Protein AF-A0A0D6E0B3-F1 (afdb_monomer_lite)

Foldseek 3Di:
DLCPQWDAQDKDALDDCSCVVLVDGIDTAGTARPVVLETEHEDDPPCPDPVSVVVVVSVQVSCCVRPVHHYDYDYPVNVVVVVVVVCVVPPPVPDPPPD

pLDDT: mean 88.19, std 12.54, range [39.28, 98.19]

InterPro domains:
  IPR007569 Domain of unknown function DUF559 [PF04480] (22-81)

Organism: NCBI:txid297352

Secondary structure (DSSP, 8-state):
---TTSEEEEEEE--TTHHHHHS-SEEEEEEEETTTTEEEEEE-TTTTSHHHHHHHHHHHHHHHHHH-PEEEEEEHHHHHHHHHHHHHHH-GGG-----

Sequence (99 aa):
MLYPYLEKQVAFGTGKGGYKEWGVKKFTVD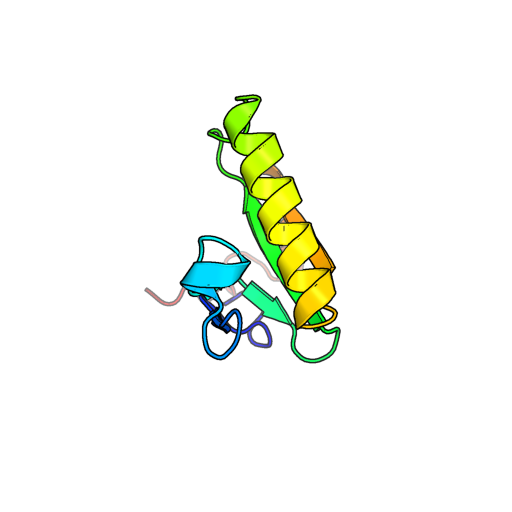FYNKKTNTIYEIDGASHFTEIGRLKDEYRDGLLHLLHGINTVRISNKEVEMMLLERIRKVGVENFEIDQ

Structure (mmCIF, N/CA/C/O backbone):
data_AF-A0A0D6E0B3-F1
#
_entry.id   AF-A0A0D6E0B3-F1
#
loop_
_atom_site.group_PDB
_atom_site.id
_atom_site.type_symbol
_atom_site.label_atom_id
_atom_site.label_alt_id
_atom_site.label_comp_id
_atom_site.label_asym_id
_atom_site.label_entity_id
_atom_site.label_seq_id
_atom_site.pdbx_PDB_ins_code
_atom_site.Cartn_x
_atom_site.Cartn_y
_atom_site.Cartn_z
_atom_site.occupancy
_atom_site.B_iso_or_equiv
_atom_site.auth_seq_id
_atom_site.auth_comp_id
_atom_site.auth_asym_id
_atom_site.auth_atom_id
_atom_site.pdbx_PDB_model_num
ATOM 1 N N . MET A 1 1 ? -4.349 -3.074 17.985 1.00 60.56 1 MET A N 1
ATOM 2 C CA . MET A 1 1 ? -4.433 -2.696 16.539 1.00 60.56 1 MET A CA 1
ATOM 3 C C . MET A 1 1 ? -5.868 -2.850 16.007 1.00 60.56 1 MET A C 1
ATOM 5 O O . MET A 1 1 ? -6.472 -3.881 16.264 1.00 60.56 1 MET A O 1
ATOM 9 N N . LEU A 1 2 ? -6.422 -1.862 15.277 1.00 70.12 2 LEU A N 1
ATOM 10 C CA . LEU A 1 2 ? -7.852 -1.818 14.878 1.00 70.12 2 LEU A CA 1
ATOM 11 C C . LEU A 1 2 ? -8.299 -2.979 13.963 1.00 70.12 2 LEU A C 1
ATOM 13 O O . LEU A 1 2 ? -9.420 -3.468 14.096 1.00 70.12 2 LEU A O 1
ATOM 17 N N . TYR A 1 3 ? -7.411 -3.440 13.078 1.00 81.75 3 TYR A N 1
ATOM 18 C CA . TYR A 1 3 ? -7.659 -4.535 12.135 1.00 81.75 3 TYR A CA 1
ATOM 19 C C . TYR A 1 3 ? -6.476 -5.517 12.137 1.00 81.75 3 TYR A C 1
ATOM 21 O O . TYR A 1 3 ? -5.579 -5.399 11.305 1.00 81.75 3 TYR A O 1
ATOM 29 N N . PRO A 1 4 ? -6.431 -6.481 13.075 1.00 83.81 4 PRO A N 1
ATOM 30 C CA . PRO A 1 4 ? -5.268 -7.356 13.261 1.00 83.81 4 PRO A CA 1
ATOM 31 C C . PRO A 1 4 ? -5.055 -8.361 12.117 1.00 83.81 4 PRO A C 1
ATOM 33 O O . PRO A 1 4 ? -3.991 -8.957 12.018 1.00 83.81 4 PRO A O 1
ATOM 36 N N . TYR A 1 5 ? -6.055 -8.555 11.252 1.00 89.19 5 TYR A N 1
ATOM 37 C CA . TYR A 1 5 ? -5.962 -9.429 10.079 1.00 89.19 5 TYR A CA 1
ATOM 38 C C . TYR A 1 5 ? -5.289 -8.763 8.870 1.00 89.19 5 TYR A C 1
ATOM 40 O O . TYR A 1 5 ? -5.070 -9.434 7.863 1.00 89.19 5 TYR A O 1
ATOM 48 N N . LEU A 1 6 ? -5.018 -7.454 8.930 1.00 94.06 6 LEU A N 1
ATOM 49 C CA . LEU A 1 6 ? -4.289 -6.751 7.881 1.00 94.06 6 LEU A CA 1
ATOM 50 C C . LEU A 1 6 ? -2.785 -6.911 8.100 1.00 94.06 6 LEU A C 1
ATOM 52 O O . LEU A 1 6 ? -2.259 -6.582 9.165 1.00 94.06 6 LEU A O 1
ATOM 56 N N . GLU A 1 7 ? -2.089 -7.373 7.068 1.00 96.00 7 GLU A N 1
ATOM 57 C CA . GLU A 1 7 ? -0.630 -7.399 7.046 1.00 96.00 7 GLU A CA 1
ATOM 58 C C . GLU A 1 7 ? -0.110 -5.975 6.815 1.00 96.00 7 GLU A C 1
ATOM 60 O O . GLU A 1 7 ? -0.627 -5.264 5.958 1.00 96.00 7 GLU A O 1
ATOM 65 N N . LYS A 1 8 ? 0.894 -5.540 7.584 1.00 95.00 8 LYS A N 1
ATOM 66 C CA . LYS A 1 8 ? 1.459 -4.182 7.511 1.00 95.00 8 LYS A CA 1
ATOM 67 C C . LYS A 1 8 ? 2.703 -4.140 6.632 1.00 95.00 8 LYS A C 1
ATOM 69 O O . LYS A 1 8 ? 3.530 -5.043 6.736 1.00 95.00 8 LYS A O 1
ATOM 74 N N . GLN A 1 9 ? 2.888 -3.046 5.890 1.00 94.94 9 GLN A N 1
ATOM 75 C CA . GLN A 1 9 ? 4.129 -2.728 5.168 1.00 94.94 9 GLN A CA 1
ATOM 76 C C . GLN A 1 9 ? 4.585 -3.885 4.261 1.00 94.94 9 GLN A C 1
ATOM 78 O O . GLN A 1 9 ? 5.732 -4.339 4.305 1.00 94.94 9 GLN A O 1
ATOM 83 N N . VAL A 1 10 ? 3.654 -4.401 3.457 1.00 97.44 10 VAL A N 1
ATOM 84 C CA . VAL A 1 10 ? 3.872 -5.589 2.622 1.00 97.44 10 VAL A CA 1
ATOM 85 C C . VAL A 1 10 ? 4.541 -5.197 1.313 1.00 97.44 10 VAL A C 1
ATOM 87 O O . VAL A 1 10 ? 4.146 -4.231 0.665 1.00 97.44 10 VAL A O 1
ATOM 90 N N . ALA A 1 11 ? 5.554 -5.962 0.906 1.00 97.50 11 ALA A N 1
ATOM 91 C CA . ALA A 1 11 ? 6.284 -5.724 -0.331 1.00 97.50 11 ALA A CA 1
ATOM 92 C C . ALA A 1 11 ? 5.859 -6.687 -1.449 1.00 97.50 11 ALA A C 1
ATOM 94 O O . ALA A 1 11 ? 6.005 -7.902 -1.320 1.00 97.50 11 ALA A O 1
ATOM 95 N N . PHE A 1 12 ? 5.447 -6.135 -2.589 1.00 97.88 12 PHE A N 1
ATOM 96 C CA . PHE A 1 12 ? 5.118 -6.872 -3.807 1.00 97.88 12 PHE A CA 1
ATOM 97 C C . PHE A 1 12 ? 6.204 -6.671 -4.858 1.00 97.88 12 PHE A C 1
ATOM 99 O O . PHE A 1 12 ? 6.446 -5.554 -5.316 1.00 97.88 12 PHE A O 1
ATOM 106 N N . GLY A 1 13 ? 6.886 -7.752 -5.235 1.00 97.06 13 GLY A N 1
ATOM 107 C CA . GLY A 1 13 ? 7.905 -7.726 -6.284 1.00 97.06 13 GLY A CA 1
ATOM 108 C C . GLY A 1 13 ? 7.297 -7.642 -7.684 1.00 97.06 13 GLY A C 1
ATOM 109 O O . GLY A 1 13 ? 6.223 -8.179 -7.931 1.00 97.06 13 GLY A O 1
ATOM 110 N N . THR A 1 14 ? 8.011 -7.029 -8.625 1.00 97.19 14 THR A N 1
ATOM 111 C CA . THR A 1 14 ? 7.588 -6.935 -10.037 1.00 97.19 14 THR A CA 1
ATOM 112 C C . THR A 1 14 ? 8.058 -8.116 -10.898 1.00 97.19 14 THR A C 1
ATOM 114 O O . THR A 1 14 ? 7.994 -8.069 -12.121 1.00 97.19 14 THR A O 1
ATOM 117 N N . GLY A 1 15 ? 8.549 -9.188 -10.266 1.00 94.62 15 GLY A N 1
ATOM 118 C CA . GLY A 1 15 ? 9.084 -10.366 -10.947 1.00 94.62 15 GLY A CA 1
ATOM 119 C C . GLY A 1 15 ? 10.547 -10.229 -11.392 1.00 94.62 15 GLY A C 1
ATOM 120 O O . GLY A 1 15 ? 11.227 -9.220 -11.170 1.00 94.62 15 GLY A O 1
ATOM 121 N N . LYS A 1 16 ? 11.079 -11.299 -11.994 1.00 95.12 16 LYS A N 1
ATOM 122 C CA . LYS A 1 16 ? 12.475 -11.355 -12.448 1.00 95.12 16 LYS A CA 1
ATOM 123 C C . LYS A 1 16 ? 12.678 -10.388 -13.613 1.00 95.12 16 LYS A C 1
ATOM 125 O O . LYS A 1 16 ? 12.045 -10.525 -14.647 1.00 95.12 16 LYS A O 1
ATOM 130 N N . GLY A 1 17 ? 13.611 -9.450 -13.458 1.00 94.31 17 GLY A N 1
ATOM 131 C CA . GLY A 1 17 ? 13.867 -8.423 -14.472 1.00 94.31 17 GLY A CA 1
ATOM 132 C C . GLY A 1 17 ? 12.909 -7.231 -14.414 1.00 94.31 17 GLY A C 1
ATOM 133 O O . GLY A 1 17 ? 13.073 -6.315 -15.214 1.00 94.31 17 GLY A O 1
ATOM 134 N N . GLY A 1 18 ? 11.996 -7.174 -13.438 1.00 93.69 18 GLY A N 1
ATOM 135 C CA . GLY A 1 18 ? 10.953 -6.150 -13.383 1.00 93.69 18 GLY A CA 1
ATOM 136 C C . GLY A 1 18 ? 11.456 -4.702 -13.324 1.00 93.69 18 GLY A C 1
ATOM 137 O O . GLY A 1 18 ? 10.791 -3.815 -13.834 1.00 93.69 18 GLY A O 1
ATOM 138 N N . TYR A 1 19 ? 12.676 -4.436 -12.837 1.00 95.50 19 TYR A N 1
ATOM 139 C CA . TYR A 1 19 ? 13.271 -3.094 -12.967 1.00 95.50 19 TYR A CA 1
ATOM 140 C C . TYR A 1 19 ? 13.494 -2.676 -14.426 1.00 95.50 19 TYR A C 1
ATOM 142 O O . TYR A 1 19 ? 13.311 -1.517 -14.771 1.00 95.50 19 TYR A O 1
ATOM 150 N N . LYS A 1 20 ? 13.907 -3.612 -15.285 1.00 97.06 20 LYS A N 1
ATOM 151 C CA . LYS A 1 20 ? 14.146 -3.338 -16.704 1.00 97.06 20 LYS A CA 1
ATOM 152 C C . LYS A 1 20 ? 12.832 -3.157 -17.467 1.00 97.06 20 LYS A C 1
ATOM 154 O O . LYS A 1 20 ? 12.786 -2.354 -18.386 1.00 97.06 20 LYS A O 1
ATOM 159 N N . GLU A 1 21 ? 11.805 -3.917 -17.101 1.00 96.81 21 GLU A N 1
ATOM 160 C CA . GLU A 1 21 ? 10.507 -3.931 -17.787 1.00 96.81 21 GLU A CA 1
ATOM 161 C C . GLU A 1 21 ? 9.574 -2.807 -17.311 1.00 96.81 21 GLU A C 1
ATOM 163 O O . GLU A 1 21 ? 8.955 -2.126 -18.120 1.00 96.81 21 GLU A O 1
ATOM 168 N N . TRP A 1 22 ? 9.535 -2.570 -16.000 1.00 96.06 22 TRP A N 1
ATOM 169 C CA . TRP A 1 22 ? 8.577 -1.685 -15.331 1.00 96.06 22 TRP A CA 1
ATOM 170 C C . TRP A 1 22 ? 9.240 -0.481 -14.644 1.00 96.06 22 TRP A C 1
ATOM 172 O O . TRP A 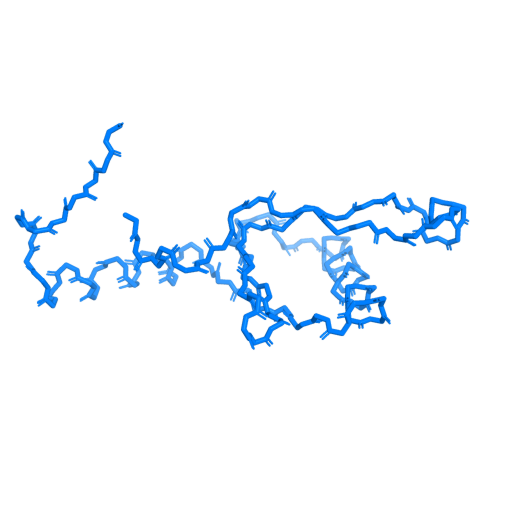1 22 ? 8.589 0.290 -13.950 1.00 96.06 22 TRP A O 1
ATOM 182 N N . GLY A 1 23 ? 10.566 -0.332 -14.726 1.00 95.62 23 GLY A N 1
ATOM 183 C CA . GLY A 1 23 ? 11.287 0.762 -14.055 1.00 95.62 23 GLY A CA 1
ATOM 184 C C . GLY A 1 23 ? 11.298 0.686 -12.520 1.00 95.62 23 GLY A C 1
ATOM 185 O O . GLY A 1 23 ? 11.878 1.547 -11.861 1.00 95.62 23 GLY A O 1
ATOM 186 N N . VAL A 1 24 ? 10.697 -0.349 -11.922 1.00 95.44 24 VAL A N 1
ATOM 187 C CA . VAL A 1 24 ? 10.551 -0.517 -10.471 1.00 95.44 24 VAL A CA 1
ATOM 188 C C . VAL A 1 24 ? 10.737 -1.982 -10.067 1.00 95.44 24 VAL A C 1
ATOM 190 O O . VAL A 1 24 ? 10.313 -2.901 -10.763 1.00 95.44 24 VAL A O 1
ATOM 193 N N . LYS A 1 25 ? 11.415 -2.226 -8.937 1.00 96.94 25 LYS A N 1
ATOM 194 C CA . LYS A 1 25 ? 11.688 -3.589 -8.429 1.00 96.94 25 LYS A CA 1
ATOM 195 C C . LYS A 1 25 ? 10.548 -4.167 -7.593 1.00 96.94 25 LYS A C 1
ATOM 197 O O . LYS A 1 25 ? 10.336 -5.378 -7.585 1.00 96.94 25 LYS A O 1
ATOM 202 N N . LYS A 1 26 ? 9.903 -3.312 -6.805 1.00 96.50 26 LYS A N 1
ATOM 203 C CA . LYS A 1 26 ? 8.845 -3.682 -5.872 1.00 96.50 26 LYS A CA 1
ATOM 204 C C . LYS A 1 26 ? 8.055 -2.454 -5.442 1.00 96.50 26 LYS A C 1
ATOM 206 O O . LYS A 1 26 ? 8.593 -1.348 -5.473 1.00 96.50 26 LYS A O 1
ATOM 211 N N . PHE A 1 27 ? 6.851 -2.693 -4.951 1.00 96.19 27 PHE A N 1
ATOM 212 C CA . PHE A 1 27 ? 6.041 -1.719 -4.233 1.00 96.19 27 PHE A CA 1
ATOM 213 C C . PHE A 1 27 ? 5.900 -2.157 -2.782 1.00 96.19 27 PHE A C 1
ATOM 215 O O . PHE A 1 27 ? 5.739 -3.348 -2.529 1.00 96.19 27 PHE A O 1
ATOM 222 N N . THR A 1 28 ? 5.976 -1.213 -1.849 1.00 96.12 28 THR A N 1
ATOM 223 C CA . THR A 1 28 ? 5.598 -1.445 -0.452 1.00 96.12 28 THR A CA 1
ATOM 224 C C . THR A 1 28 ? 4.274 -0.738 -0.220 1.00 96.12 28 THR A C 1
ATOM 226 O O . THR A 1 28 ? 4.162 0.427 -0.593 1.00 96.12 28 THR A O 1
ATOM 229 N N . VAL A 1 29 ? 3.309 -1.448 0.355 1.00 95.56 29 VAL A N 1
ATOM 230 C CA . VAL A 1 29 ? 1.953 -0.949 0.625 1.00 95.56 29 VAL A CA 1
ATOM 231 C C . VAL A 1 29 ? 1.715 -0.903 2.128 1.00 95.56 29 VAL A C 1
ATOM 233 O O . VAL A 1 29 ? 2.250 -1.749 2.854 1.00 95.56 29 VAL A O 1
ATOM 236 N N . ASP A 1 30 ? 0.897 0.032 2.606 1.00 94.44 30 ASP A N 1
ATOM 237 C CA . ASP A 1 30 ? 0.690 0.219 4.042 1.00 94.44 30 ASP A CA 1
ATOM 238 C C . ASP A 1 30 ? 0.009 -0.976 4.706 1.00 94.44 30 ASP A C 1
ATOM 240 O O . ASP A 1 30 ? 0.509 -1.495 5.712 1.00 94.44 30 ASP A O 1
ATOM 244 N N . PHE A 1 31 ? -1.104 -1.434 4.128 1.00 96.19 31 PHE A N 1
ATOM 245 C CA . PHE A 1 31 ? -1.864 -2.574 4.628 1.00 96.19 31 PHE A CA 1
ATOM 246 C C . PHE A 1 31 ? -2.334 -3.484 3.501 1.00 96.19 31 PHE A C 1
ATOM 248 O O . PHE A 1 31 ? -2.782 -3.025 2.453 1.00 96.19 31 PHE A O 1
ATOM 255 N N . TYR A 1 32 ? -2.312 -4.790 3.746 1.00 97.50 32 TYR A N 1
ATOM 256 C CA . TYR A 1 32 ? -2.763 -5.802 2.801 1.00 97.50 32 TYR A CA 1
ATOM 257 C C . TYR A 1 32 ? -3.741 -6.783 3.450 1.00 97.50 32 TYR A C 1
ATOM 259 O O . TYR A 1 32 ? -3.475 -7.370 4.500 1.00 97.50 32 TYR A O 1
ATOM 267 N N . ASN A 1 33 ? -4.883 -6.980 2.795 1.00 97.12 33 ASN A N 1
ATOM 268 C CA . ASN A 1 33 ? -5.850 -8.015 3.118 1.00 97.12 33 ASN A CA 1
ATOM 269 C C . ASN A 1 33 ? -5.715 -9.180 2.137 1.00 97.12 33 ASN A C 1
ATOM 271 O O . ASN A 1 33 ? -6.273 -9.165 1.037 1.00 97.12 33 ASN A O 1
ATOM 275 N N . LYS A 1 34 ? -5.032 -10.234 2.581 1.00 95.75 34 LYS A N 1
ATOM 276 C CA . LYS A 1 34 ? -4.814 -11.448 1.790 1.00 95.75 34 LYS A CA 1
ATOM 277 C C . LYS A 1 34 ? -6.102 -12.164 1.385 1.00 95.75 34 LYS A C 1
ATOM 279 O O . LYS A 1 34 ? -6.145 -12.790 0.332 1.00 95.75 34 LYS A O 1
ATOM 284 N N . LYS A 1 35 ? -7.160 -12.081 2.200 1.00 95.88 35 LYS A N 1
ATOM 285 C CA . LYS A 1 35 ? -8.428 -12.778 1.928 1.00 95.88 35 LYS A CA 1
ATOM 286 C C . LYS A 1 35 ? -9.170 -12.174 0.738 1.00 95.88 35 LYS A C 1
ATOM 288 O O . LYS A 1 35 ? -9.822 -12.905 0.002 1.00 95.88 35 LYS A O 1
ATOM 293 N N . THR A 1 36 ? -9.096 -10.856 0.573 1.00 96.62 36 THR A N 1
ATOM 294 C CA . THR A 1 36 ? -9.796 -10.130 -0.500 1.00 96.62 36 THR A CA 1
ATOM 295 C C . THR A 1 36 ? -8.866 -9.684 -1.627 1.00 96.62 36 THR A C 1
ATOM 297 O O . THR A 1 36 ? -9.331 -9.088 -2.593 1.00 96.62 36 THR A O 1
ATOM 300 N N . ASN A 1 37 ? -7.564 -9.961 -1.506 1.00 97.25 37 ASN A N 1
ATOM 301 C CA . ASN A 1 37 ? -6.514 -9.472 -2.397 1.00 97.25 37 ASN A CA 1
ATOM 302 C C . ASN A 1 37 ? -6.583 -7.945 -2.594 1.00 97.25 37 ASN A C 1
ATOM 304 O O . ASN A 1 37 ? -6.602 -7.426 -3.710 1.00 97.25 37 ASN A O 1
ATOM 308 N N . THR A 1 38 ? -6.717 -7.217 -1.484 1.00 97.94 38 THR A N 1
ATOM 309 C CA . THR A 1 38 ? -6.927 -5.761 -1.479 1.00 97.94 38 THR A CA 1
ATOM 310 C C . THR A 1 38 ? -5.871 -5.090 -0.624 1.00 97.94 38 THR A C 1
ATOM 312 O O . THR A 1 38 ? -5.607 -5.549 0.488 1.00 97.94 38 THR A O 1
ATOM 315 N N . ILE A 1 39 ? -5.296 -4.000 -1.119 1.00 97.38 39 ILE A N 1
ATOM 316 C CA . ILE A 1 39 ? -4.425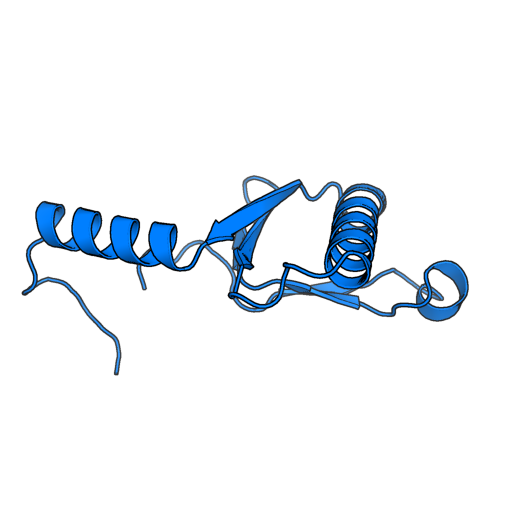 -3.131 -0.331 1.00 97.38 39 ILE A CA 1
ATOM 317 C C . ILE A 1 39 ? -5.193 -1.898 0.135 1.00 97.38 39 ILE A C 1
ATOM 319 O O . ILE A 1 39 ? -6.087 -1.413 -0.563 1.00 97.38 39 ILE A O 1
ATOM 323 N N . TYR A 1 40 ? -4.826 -1.402 1.310 1.00 95.19 40 TYR A N 1
ATOM 324 C CA . TYR A 1 40 ? -5.301 -0.135 1.844 1.00 95.19 40 TYR A CA 1
ATOM 325 C C . TYR A 1 40 ? -4.099 0.776 2.044 1.00 95.19 40 TYR A C 1
ATOM 327 O O . TYR A 1 40 ? -3.175 0.412 2.769 1.00 95.19 40 TYR A O 1
ATOM 335 N N . GLU A 1 41 ? -4.125 1.932 1.396 1.00 93.81 41 GLU A N 1
ATOM 336 C CA . GLU A 1 41 ? -3.053 2.929 1.441 1.00 93.81 41 GLU A CA 1
ATOM 337 C C . GLU A 1 41 ? -3.563 4.169 2.164 1.00 93.81 41 GLU A C 1
ATOM 339 O O . GLU A 1 41 ? -4.684 4.621 1.897 1.00 93.81 41 GLU A O 1
ATOM 344 N N . ILE A 1 42 ? -2.766 4.702 3.091 1.00 90.94 42 ILE A N 1
ATOM 345 C CA . ILE A 1 42 ? -3.134 5.916 3.814 1.00 90.94 42 ILE A CA 1
ATOM 346 C C . ILE A 1 42 ? -2.616 7.122 3.028 1.00 90.94 42 ILE A C 1
ATOM 348 O O . ILE A 1 42 ? -1.422 7.418 3.013 1.00 90.94 42 ILE A O 1
ATOM 352 N N . ASP A 1 43 ? -3.531 7.840 2.382 1.00 82.31 43 ASP A N 1
ATOM 353 C CA . ASP A 1 43 ? -3.200 9.019 1.586 1.00 82.31 43 ASP A CA 1
ATOM 354 C C . ASP A 1 43 ? -2.907 10.214 2.510 1.00 82.31 43 ASP A C 1
ATOM 356 O O . ASP A 1 43 ? -3.787 10.767 3.186 1.00 82.31 43 ASP A O 1
ATOM 360 N N . GLY A 1 44 ? -1.643 10.643 2.508 1.00 70.69 44 GLY A N 1
ATOM 361 C CA . GLY A 1 44 ? -1.203 11.893 3.123 1.00 70.69 44 GLY A CA 1
ATOM 362 C C . GLY A 1 44 ? -1.518 13.118 2.254 1.00 70.69 44 GLY A C 1
ATOM 363 O O . GLY A 1 44 ? -1.866 13.018 1.082 1.00 70.69 44 GLY A O 1
ATOM 364 N N . ALA A 1 45 ? -1.327 14.328 2.782 1.00 60.81 45 ALA A N 1
ATOM 365 C CA . ALA A 1 45 ? -1.652 15.571 2.067 1.00 60.81 45 ALA A CA 1
ATOM 366 C C . ALA A 1 45 ? -0.762 15.874 0.831 1.00 60.81 45 ALA A C 1
ATOM 368 O O . ALA A 1 45 ? -0.849 16.962 0.274 1.00 60.81 45 ALA A O 1
ATOM 369 N N . SER A 1 46 ? 0.113 14.961 0.394 1.00 56.09 46 SER A N 1
ATOM 370 C CA . SER A 1 46 ? 1.086 15.183 -0.691 1.00 56.09 46 SER A CA 1
ATOM 371 C C . SER A 1 46 ? 0.628 14.716 -2.086 1.00 56.09 46 SER A C 1
ATOM 373 O O . SER A 1 46 ? 1.348 14.949 -3.057 1.00 56.09 46 SER A O 1
ATOM 375 N N . HIS A 1 47 ? -0.575 14.145 -2.234 1.00 60.56 47 HIS A N 1
ATOM 376 C CA . HIS A 1 47 ? -1.105 13.637 -3.519 1.00 60.56 47 HIS A CA 1
ATOM 377 C C . HIS A 1 47 ? -1.658 14.713 -4.483 1.00 60.56 47 HIS A C 1
ATOM 379 O O . HIS A 1 47 ? -2.248 14.396 -5.515 1.00 60.56 47 HIS A O 1
ATOM 385 N N . PHE A 1 48 ? -1.474 16.008 -4.202 1.00 64.06 48 PHE A N 1
ATOM 386 C CA . PHE A 1 48 ? -2.104 17.077 -4.996 1.00 64.06 48 PHE A CA 1
ATOM 387 C C . PHE A 1 48 ? -1.363 17.472 -6.284 1.00 64.06 48 PHE A C 1
ATOM 389 O O . PHE A 1 48 ? -1.846 18.339 -7.009 1.00 64.06 48 PHE A O 1
ATOM 396 N N . THR A 1 49 ? -0.227 16.846 -6.607 1.00 82.44 49 THR A N 1
ATOM 397 C CA . THR A 1 49 ? 0.485 17.110 -7.872 1.00 82.44 49 THR A CA 1
ATOM 398 C C . THR A 1 49 ? 0.093 16.112 -8.960 1.00 82.44 49 THR A C 1
ATOM 400 O O . THR A 1 49 ? -0.137 14.937 -8.682 1.00 82.44 49 THR A O 1
ATOM 403 N N . GLU A 1 50 ? 0.073 16.559 -10.216 1.00 86.56 50 GLU A N 1
ATOM 404 C CA . GLU A 1 50 ? -0.187 15.706 -11.387 1.00 86.56 50 GLU A CA 1
ATOM 405 C C . GLU A 1 50 ? 0.799 14.528 -11.476 1.00 86.56 50 GLU A C 1
ATOM 407 O O . GLU A 1 50 ? 0.397 13.389 -11.693 1.00 86.56 50 GLU A O 1
ATOM 412 N N . ILE A 1 51 ? 2.083 14.775 -11.191 1.00 87.50 51 ILE A N 1
ATOM 413 C CA . ILE A 1 51 ? 3.115 13.727 -11.148 1.00 87.50 51 ILE A CA 1
ATOM 414 C C . ILE A 1 51 ? 2.812 12.685 -10.062 1.00 87.50 51 ILE A C 1
ATOM 416 O O . ILE A 1 51 ? 3.061 11.499 -10.272 1.00 87.50 51 ILE A O 1
ATOM 420 N N . GLY A 1 52 ? 2.294 13.107 -8.905 1.00 86.38 52 GLY A N 1
ATOM 421 C CA . GLY A 1 52 ? 1.872 12.195 -7.840 1.00 86.38 52 GLY A CA 1
ATOM 422 C C . GLY A 1 52 ? 0.766 11.256 -8.316 1.00 86.38 52 GLY A C 1
ATOM 423 O O . GLY A 1 52 ? 0.923 10.042 -8.224 1.00 86.38 52 GLY A O 1
ATOM 424 N N . ARG A 1 53 ? -0.278 11.815 -8.938 1.00 86.81 53 ARG A N 1
ATOM 425 C CA . ARG A 1 53 ? -1.403 11.039 -9.485 1.00 86.81 53 ARG A CA 1
ATOM 426 C C . ARG A 1 53 ? -0.963 10.028 -10.539 1.00 86.81 53 ARG A C 1
ATOM 428 O O . ARG A 1 53 ? -1.349 8.871 -10.462 1.00 86.81 53 ARG A O 1
ATOM 435 N N . LEU A 1 54 ? -0.096 10.427 -11.470 1.00 91.50 54 LEU A N 1
ATOM 436 C CA . LEU A 1 54 ? 0.419 9.511 -12.494 1.00 91.50 54 LEU A CA 1
ATOM 437 C C . LEU A 1 54 ? 1.249 8.367 -11.890 1.00 91.50 54 LEU A C 1
ATOM 439 O O . LEU A 1 54 ? 1.166 7.231 -12.352 1.00 91.50 54 LEU A O 1
ATOM 443 N N . LYS A 1 55 ? 2.045 8.640 -10.846 1.00 90.38 55 LYS A N 1
ATOM 444 C CA . LYS A 1 55 ? 2.791 7.594 -10.123 1.00 90.38 55 LYS A CA 1
ATOM 445 C C . LYS A 1 55 ? 1.856 6.617 -9.416 1.00 90.38 55 LYS A C 1
ATOM 447 O O . LYS A 1 55 ? 2.114 5.415 -9.430 1.00 90.38 55 LYS A O 1
ATOM 452 N N . ASP A 1 56 ? 0.802 7.141 -8.809 1.00 90.50 56 ASP A N 1
ATOM 453 C CA . ASP A 1 56 ? -0.231 6.378 -8.121 1.00 90.50 56 ASP A CA 1
ATOM 454 C C . ASP A 1 56 ? -1.003 5.468 -9.083 1.00 90.50 56 ASP A C 1
ATOM 456 O O . ASP A 1 56 ? -1.079 4.263 -8.852 1.00 90.50 56 ASP A O 1
ATOM 460 N N . GLU A 1 57 ? -1.475 6.009 -10.208 1.00 93.31 57 GLU A N 1
ATOM 461 C CA . GLU A 1 57 ? -2.143 5.246 -11.268 1.00 93.31 57 GLU A CA 1
ATOM 462 C C . GLU A 1 57 ? -1.233 4.156 -11.845 1.00 93.31 57 GLU A C 1
ATOM 464 O O . GLU A 1 57 ? -1.659 3.013 -12.019 1.00 93.31 57 GLU A O 1
ATOM 469 N N . TYR A 1 58 ? 0.042 4.476 -12.092 1.00 95.44 58 TYR A N 1
ATOM 470 C CA . TYR A 1 58 ? 1.019 3.507 -12.587 1.00 95.44 58 TYR A CA 1
ATOM 471 C C . TYR A 1 58 ? 1.243 2.356 -11.600 1.00 95.44 58 TYR A C 1
ATOM 473 O O . TYR A 1 58 ? 1.242 1.185 -11.987 1.00 95.44 58 TYR A O 1
ATOM 481 N N . ARG A 1 59 ? 1.416 2.681 -10.314 1.00 95.44 59 ARG A N 1
ATOM 482 C CA . ARG A 1 59 ? 1.573 1.692 -9.244 1.00 95.44 59 ARG A CA 1
ATOM 483 C C . ARG A 1 59 ? 0.346 0.793 -9.145 1.00 95.44 59 ARG A C 1
ATOM 485 O O . ARG A 1 59 ? 0.493 -0.428 -9.139 1.00 95.44 59 ARG A O 1
ATOM 492 N N . ASP A 1 60 ? -0.838 1.392 -9.058 1.00 95.88 60 ASP A N 1
ATOM 493 C CA . ASP A 1 60 ? -2.094 0.670 -8.855 1.00 95.88 60 ASP A CA 1
ATOM 494 C C . ASP A 1 60 ? -2.391 -0.234 -10.068 1.00 95.88 60 ASP A C 1
ATOM 496 O O . ASP A 1 60 ? -2.720 -1.411 -9.904 1.00 95.88 60 ASP A O 1
ATOM 500 N N . GLY A 1 61 ? -2.138 0.259 -11.286 1.00 97.44 61 GLY A N 1
ATOM 501 C CA . GLY A 1 61 ? -2.231 -0.530 -12.514 1.00 97.44 61 GLY A CA 1
ATOM 502 C C . GLY A 1 61 ? -1.273 -1.724 -12.543 1.00 97.44 61 GLY A C 1
ATOM 503 O O . GLY A 1 61 ? -1.682 -2.828 -12.904 1.00 97.44 61 GLY A O 1
ATOM 504 N N . LEU A 1 62 ? -0.016 -1.550 -12.121 1.00 97.56 62 LEU A N 1
ATOM 505 C CA . LEU A 1 62 ? 0.949 -2.654 -12.076 1.00 97.56 62 LEU A CA 1
ATOM 506 C C . LEU A 1 62 ? 0.649 -3.682 -10.988 1.00 97.56 62 LEU A C 1
ATOM 508 O O . LEU A 1 62 ? 0.826 -4.877 -11.219 1.00 97.56 62 LEU A O 1
ATOM 512 N N . LEU A 1 63 ? 0.203 -3.248 -9.811 1.00 97.75 63 LEU A N 1
ATOM 513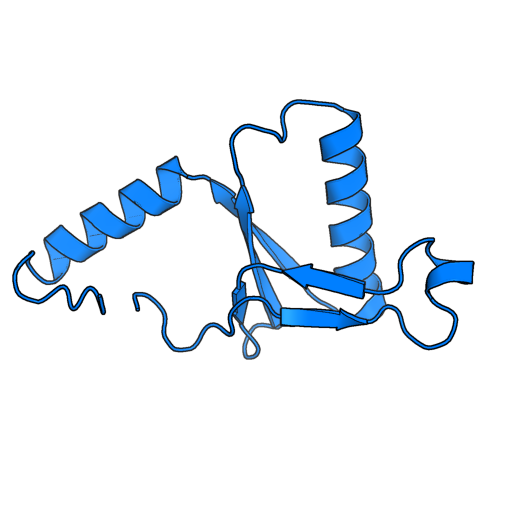 C CA . LEU A 1 63 ? -0.214 -4.166 -8.752 1.00 97.75 63 LEU A CA 1
ATOM 514 C C . LEU A 1 63 ? -1.404 -5.016 -9.199 1.00 97.75 63 LEU A C 1
ATOM 516 O O . LEU A 1 63 ? -1.415 -6.228 -8.966 1.00 97.75 63 LEU A O 1
ATOM 520 N N . HIS A 1 64 ? -2.357 -4.411 -9.907 1.00 98.00 64 HIS A N 1
ATOM 521 C CA . HIS A 1 64 ? -3.467 -5.144 -10.495 1.00 98.00 64 HIS A CA 1
ATOM 522 C C . HIS A 1 64 ? -2.998 -6.115 -11.585 1.00 98.00 64 HIS A C 1
ATOM 524 O O . HIS A 1 64 ? -3.325 -7.298 -11.537 1.00 98.00 64 HIS A O 1
ATOM 530 N N . LEU A 1 65 ? -2.180 -5.650 -12.531 1.00 97.69 65 LEU A N 1
ATOM 531 C CA . LEU A 1 65 ? -1.695 -6.463 -13.648 1.00 97.69 65 LEU A CA 1
ATOM 532 C C . LEU A 1 65 ? -0.876 -7.678 -13.188 1.00 97.69 65 LEU A C 1
ATOM 534 O O . LEU A 1 65 ? -1.058 -8.775 -13.710 1.00 97.69 65 LEU A O 1
ATOM 538 N N . LEU A 1 66 ? 0.043 -7.484 -12.238 1.00 97.06 66 LEU A N 1
ATOM 539 C CA . LEU A 1 66 ? 1.009 -8.513 -11.843 1.00 97.06 66 LEU A CA 1
ATOM 540 C C . LEU A 1 66 ? 0.486 -9.443 -10.744 1.00 97.06 66 LEU A C 1
ATOM 542 O O . LEU A 1 66 ? 0.895 -10.601 -10.689 1.00 97.06 66 LEU A O 1
ATOM 546 N N . HIS A 1 67 ? -0.392 -8.947 -9.867 1.00 97.31 67 HIS A N 1
ATOM 547 C CA . HIS A 1 67 ? -0.820 -9.668 -8.660 1.00 97.31 67 HIS A CA 1
ATOM 548 C C . HIS A 1 67 ? -2.344 -9.773 -8.508 1.00 97.31 67 HIS A C 1
ATOM 550 O O . HIS A 1 67 ? -2.820 -10.382 -7.550 1.00 97.31 67 HIS A O 1
ATOM 556 N N . GLY A 1 68 ? -3.130 -9.178 -9.410 1.00 97.88 68 GLY A N 1
ATOM 557 C CA . GLY A 1 68 ? -4.593 -9.118 -9.301 1.00 97.88 68 GLY A CA 1
ATOM 558 C C . GLY A 1 68 ? -5.082 -8.292 -8.108 1.00 97.88 68 GLY A C 1
ATOM 559 O O . GLY A 1 68 ? -6.195 -8.512 -7.628 1.00 97.88 68 GLY A O 1
ATOM 560 N N . ILE A 1 69 ? -4.232 -7.409 -7.576 1.00 98.19 69 ILE A N 1
ATOM 561 C CA . ILE A 1 69 ? -4.500 -6.640 -6.359 1.00 98.19 69 ILE A CA 1
ATOM 562 C C . ILE A 1 69 ? -5.377 -5.431 -6.679 1.00 98.19 69 ILE A C 1
ATOM 564 O O . ILE A 1 69 ? -5.165 -4.741 -7.673 1.00 98.19 69 ILE A O 1
ATOM 568 N N . ASN A 1 70 ? -6.344 -5.158 -5.804 1.00 97.44 70 ASN A N 1
ATOM 569 C CA . ASN A 1 70 ? -7.147 -3.936 -5.846 1.00 97.44 70 ASN A CA 1
ATOM 570 C C . ASN A 1 70 ? -6.658 -2.931 -4.798 1.00 97.44 70 ASN A C 1
ATOM 572 O O . ASN A 1 70 ? -6.34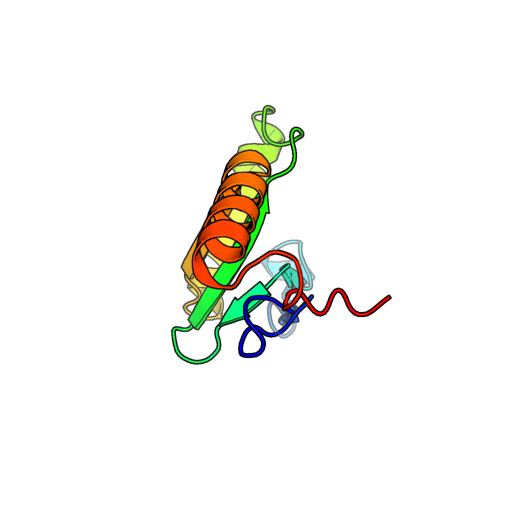5 -3.328 -3.674 1.00 97.44 70 ASN A O 1
ATOM 576 N N . THR A 1 71 ? -6.653 -1.641 -5.136 1.00 96.19 71 THR A N 1
ATOM 577 C CA . THR A 1 71 ? -6.245 -0.562 -4.223 1.00 96.19 71 THR A CA 1
ATOM 578 C C . THR A 1 71 ? -7.456 0.183 -3.673 1.00 96.19 71 THR A C 1
ATOM 580 O O . THR A 1 71 ? -8.315 0.630 -4.430 1.00 96.19 71 THR A O 1
ATOM 583 N N . VAL A 1 72 ? -7.499 0.365 -2.353 1.00 95.12 72 VAL A N 1
ATOM 584 C CA . VAL A 1 72 ? -8.400 1.299 -1.666 1.00 95.12 72 VAL A CA 1
ATOM 585 C C . VAL A 1 72 ? -7.545 2.359 -0.978 1.00 95.12 72 VAL A C 1
ATOM 587 O O . VAL A 1 72 ? -6.619 2.028 -0.243 1.00 95.12 72 VAL A O 1
ATOM 590 N N . ARG A 1 73 ? -7.850 3.637 -1.201 1.00 92.44 73 ARG A N 1
ATOM 591 C CA . ARG A 1 73 ? -7.166 4.751 -0.531 1.00 92.44 73 ARG A CA 1
ATOM 592 C C . ARG A 1 73 ? -8.028 5.278 0.599 1.00 92.44 73 ARG A C 1
ATOM 594 O O . ARG A 1 73 ? -9.235 5.425 0.427 1.00 92.44 73 ARG A O 1
ATOM 601 N N . ILE A 1 74 ? -7.402 5.534 1.739 1.00 91.44 74 ILE A N 1
ATOM 602 C CA . ILE A 1 74 ? -8.048 6.074 2.931 1.00 91.44 74 ILE A CA 1
ATOM 603 C C . ILE A 1 74 ? -7.316 7.359 3.294 1.00 91.44 74 ILE A C 1
ATOM 605 O O . ILE A 1 74 ? -6.120 7.350 3.564 1.00 91.44 74 ILE A O 1
ATOM 609 N N . SER A 1 75 ? -8.025 8.479 3.309 1.00 89.88 75 SER A N 1
ATOM 610 C CA . SER A 1 75 ? -7.460 9.754 3.742 1.00 89.88 75 SER A CA 1
ATOM 611 C C . SER A 1 75 ? -7.226 9.785 5.255 1.00 89.88 75 SER A C 1
ATOM 613 O O . SER A 1 75 ? -7.932 9.131 6.026 1.00 89.88 75 SER A O 1
ATOM 615 N N . ASN A 1 76 ? -6.308 10.642 5.711 1.00 88.38 76 ASN A N 1
ATOM 616 C CA . ASN A 1 76 ? -6.106 10.891 7.147 1.00 88.38 76 ASN A CA 1
ATOM 617 C C . ASN A 1 76 ? -7.416 11.218 7.888 1.00 88.38 76 ASN A C 1
ATOM 619 O O . ASN A 1 76 ? -7.658 10.714 8.982 1.00 88.38 76 ASN A O 1
ATOM 623 N N . LYS A 1 77 ? -8.303 12.003 7.263 1.00 89.88 77 LYS A N 1
ATOM 624 C CA . LYS A 1 77 ? -9.607 12.352 7.840 1.00 89.88 77 LYS A CA 1
ATOM 625 C C . LYS A 1 77 ? -10.507 11.126 8.020 1.00 89.88 77 LYS A C 1
ATOM 627 O O . LYS A 1 77 ? -11.215 11.023 9.016 1.00 89.88 77 LYS A O 1
ATOM 632 N N . GLU A 1 78 ? -10.504 10.196 7.069 1.00 91.00 78 GLU A N 1
ATOM 633 C CA . GLU A 1 78 ? -11.262 8.948 7.196 1.00 91.00 78 GLU A CA 1
ATOM 634 C C . GLU A 1 78 ? -10.690 8.058 8.300 1.00 91.00 78 GLU A C 1
ATOM 636 O O . GLU A 1 78 ? -11.462 7.489 9.070 1.00 91.00 78 GLU A O 1
ATOM 641 N N . VAL A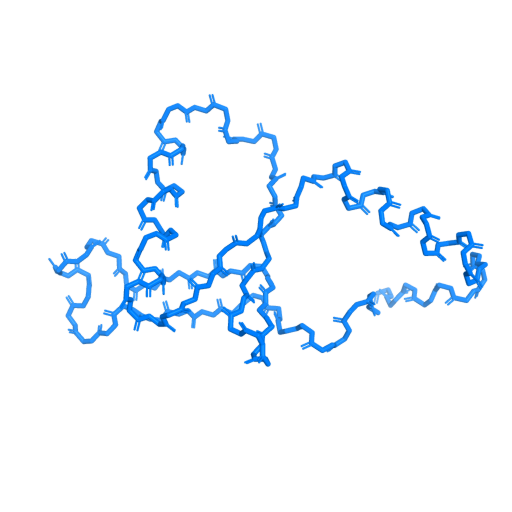 1 79 ? -9.362 8.001 8.450 1.00 89.19 79 VAL A N 1
ATOM 642 C CA . VAL A 1 79 ? -8.718 7.294 9.570 1.00 89.19 79 VAL A CA 1
ATOM 643 C C . VAL A 1 79 ? -9.157 7.880 10.917 1.00 89.19 79 VAL A C 1
ATOM 645 O O . VAL A 1 79 ? -9.557 7.128 11.809 1.00 89.19 79 VAL A O 1
ATOM 648 N N . GLU A 1 80 ? -9.146 9.208 11.065 1.00 89.75 80 GLU A N 1
ATOM 649 C CA . GLU A 1 80 ? -9.627 9.892 12.275 1.00 89.75 80 GLU A CA 1
ATOM 650 C C . GLU A 1 80 ? -11.095 9.556 12.574 1.00 89.75 80 GLU A C 1
ATOM 652 O O . GLU A 1 80 ? -11.452 9.242 13.712 1.00 89.75 80 GLU A O 1
ATOM 657 N N . MET A 1 81 ? -11.952 9.552 11.550 1.00 91.00 81 MET A N 1
ATOM 658 C CA . MET A 1 81 ? -13.361 9.184 11.702 1.00 91.00 81 MET A CA 1
ATOM 659 C C . MET A 1 81 ? -13.535 7.724 12.135 1.00 91.00 81 MET A C 1
ATOM 661 O O . MET A 1 81 ? -14.307 7.457 13.056 1.00 91.00 81 MET A O 1
ATOM 665 N N . MET A 1 82 ? -12.788 6.785 11.545 1.00 89.25 82 MET A N 1
ATOM 666 C CA . MET A 1 82 ? -12.815 5.372 11.946 1.00 89.25 82 MET A CA 1
ATOM 667 C C . MET A 1 82 ? -12.382 5.185 13.404 1.00 89.25 82 MET A C 1
ATOM 669 O O . MET A 1 82 ? -12.976 4.384 14.133 1.00 89.25 82 MET A O 1
ATOM 673 N N . LEU A 1 83 ? -11.373 5.939 13.849 1.00 87.06 83 LEU A N 1
ATOM 674 C CA . LEU A 1 83 ? -10.922 5.944 15.238 1.00 87.06 83 LEU A CA 1
ATOM 675 C C . LEU A 1 83 ? -12.031 6.438 16.178 1.00 87.06 83 LEU A C 1
ATOM 677 O O . LEU A 1 83 ? -12.367 5.751 17.145 1.00 87.06 83 LEU A O 1
ATOM 681 N N . LEU A 1 84 ? -12.646 7.584 15.872 1.00 89.31 84 LEU A N 1
ATOM 682 C CA . LEU A 1 84 ? -13.745 8.145 16.664 1.00 89.31 84 LEU A CA 1
ATOM 683 C C . LEU A 1 84 ? -14.950 7.200 16.734 1.00 89.31 84 LEU A C 1
ATOM 685 O O . LEU A 1 84 ? -15.527 7.000 17.804 1.00 89.31 84 LEU A O 1
ATOM 689 N N . GLU A 1 85 ? -15.330 6.589 15.613 1.00 88.50 85 GLU A N 1
ATOM 690 C CA . GLU A 1 85 ? -16.408 5.600 15.575 1.00 88.50 85 GLU A CA 1
ATOM 691 C C . GLU A 1 85 ? -16.091 4.371 16.418 1.00 88.50 85 GLU A C 1
ATOM 693 O O . GLU A 1 85 ? -16.968 3.862 17.122 1.00 88.50 85 GLU A O 1
ATOM 698 N N . ARG A 1 86 ? -14.844 3.891 16.377 1.00 83.62 86 ARG A N 1
ATOM 699 C CA . ARG A 1 86 ? -14.429 2.769 17.213 1.00 83.62 86 ARG A CA 1
ATOM 700 C C . ARG A 1 86 ? -14.529 3.134 18.686 1.00 83.62 86 ARG A C 1
ATOM 702 O O . ARG A 1 86 ? -15.133 2.368 19.430 1.00 83.62 86 ARG A O 1
ATOM 709 N N . ILE A 1 87 ? -14.009 4.295 19.083 1.00 87.19 87 ILE A N 1
ATOM 710 C CA . ILE A 1 87 ? -14.088 4.797 20.462 1.00 87.19 87 ILE A CA 1
ATOM 711 C C . ILE A 1 87 ? -15.544 4.850 20.936 1.00 87.19 87 ILE A C 1
ATOM 713 O O . ILE A 1 87 ? -15.850 4.359 22.019 1.00 87.19 87 ILE A O 1
ATOM 717 N N . ARG A 1 88 ? -16.466 5.368 20.114 1.00 88.25 88 ARG A N 1
ATOM 718 C CA . ARG A 1 88 ? -17.902 5.398 20.446 1.00 88.25 88 ARG A CA 1
ATOM 719 C C . ARG A 1 88 ? -18.500 4.006 20.657 1.00 88.25 88 ARG A C 1
ATOM 721 O O . ARG A 1 88 ? -19.414 3.865 21.459 1.00 88.25 88 ARG A O 1
ATOM 728 N N . LYS A 1 89 ? -18.016 2.993 19.933 1.00 84.81 89 LYS A N 1
ATOM 729 C CA . LYS A 1 89 ? -18.530 1.616 20.012 1.00 84.81 89 LYS A CA 1
ATOM 730 C C . LYS A 1 89 ? -17.984 0.834 21.202 1.00 84.81 89 LYS A C 1
ATOM 732 O O . LYS A 1 89 ? -18.727 0.048 21.775 1.00 84.81 89 LYS A O 1
ATOM 737 N N . VAL A 1 90 ? -16.700 0.993 21.530 1.00 83.31 90 VAL A N 1
ATOM 738 C CA . VAL A 1 90 ? -16.033 0.159 22.549 1.00 83.31 90 VAL A CA 1
ATOM 739 C C . VAL A 1 90 ? -15.731 0.899 23.852 1.00 83.31 90 VAL A C 1
ATOM 741 O O . VAL A 1 90 ? -15.395 0.256 24.838 1.00 83.31 90 VAL A O 1
ATOM 744 N N . GLY A 1 91 ? -15.883 2.224 23.887 1.00 77.88 91 GLY A N 1
ATOM 745 C CA . GLY A 1 91 ? -15.432 3.065 24.996 1.00 77.88 91 GLY A CA 1
ATOM 746 C C . GLY A 1 91 ? -13.921 3.315 24.946 1.00 77.88 91 GLY A C 1
ATOM 747 O O . GLY A 1 91 ? -13.154 2.475 24.480 1.00 77.88 91 GLY A O 1
ATOM 748 N N . VAL A 1 92 ? -13.480 4.484 25.421 1.00 72.31 92 VAL A N 1
ATOM 749 C CA . VAL A 1 92 ? -12.053 4.877 25.423 1.00 72.31 92 VAL A CA 1
ATOM 750 C C . VAL A 1 92 ? -11.203 3.909 26.256 1.00 72.31 92 VAL A C 1
ATOM 752 O O . VAL A 1 92 ? -10.068 3.623 25.897 1.00 72.31 92 VAL A O 1
ATOM 755 N N . GLU A 1 93 ? -11.767 3.363 27.333 1.00 69.94 93 GLU A N 1
ATOM 756 C CA . GLU A 1 93 ? -11.058 2.504 28.294 1.00 69.94 93 GLU A CA 1
ATOM 757 C C . GLU A 1 93 ? -10.676 1.128 27.729 1.00 69.94 93 GLU A C 1
ATOM 759 O O . GLU A 1 93 ? -9.752 0.496 28.225 1.00 69.94 93 GLU A O 1
ATOM 764 N N . ASN A 1 94 ? -11.337 0.689 26.653 1.00 66.56 94 ASN A N 1
ATOM 765 C CA . ASN A 1 94 ? -11.054 -0.581 25.974 1.00 66.56 94 ASN A CA 1
ATOM 766 C C . ASN A 1 94 ? -10.169 -0.403 24.729 1.00 66.56 94 ASN A C 1
ATOM 768 O O . ASN A 1 94 ? -10.062 -1.305 23.893 1.00 66.56 94 ASN A O 1
ATOM 772 N N . PHE A 1 95 ? -9.578 0.781 24.554 1.00 66.81 95 PHE A N 1
ATOM 773 C CA . PHE A 1 95 ? -8.642 1.051 23.473 1.00 66.81 95 PHE A CA 1
ATOM 774 C C . PHE A 1 95 ? -7.227 0.678 23.931 1.00 66.81 95 PHE A C 1
ATOM 776 O O . PHE A 1 95 ? -6.495 1.505 24.465 1.00 66.81 95 PHE A O 1
ATOM 783 N N . GLU A 1 96 ? -6.833 -0.580 23.719 1.00 57.91 96 GLU A N 1
ATOM 784 C CA . GLU A 1 96 ? -5.428 -0.992 23.822 1.00 57.91 96 GLU A CA 1
ATOM 785 C C . GLU A 1 96 ? -4.631 -0.296 22.706 1.00 57.91 96 GLU A C 1
ATOM 787 O O . GLU A 1 96 ? -4.550 -0.757 21.559 1.00 57.91 96 GLU A O 1
ATOM 792 N N . ILE A 1 97 ? -4.101 0.883 23.029 1.00 55.69 97 ILE A N 1
ATOM 793 C CA . ILE A 1 97 ? -3.002 1.490 22.290 1.00 55.69 97 ILE A CA 1
ATOM 794 C C . ILE A 1 97 ? -1.754 0.809 22.840 1.00 55.69 97 ILE A C 1
ATOM 796 O O . ILE A 1 97 ? -1.255 1.204 23.891 1.00 55.69 97 ILE A O 1
ATOM 800 N N . ASP A 1 98 ? -1.303 -0.255 22.173 1.00 52.06 98 ASP A N 1
ATOM 801 C CA . ASP A 1 98 ? 0.049 -0.768 22.397 1.00 52.06 98 ASP A CA 1
ATOM 802 C C . ASP A 1 98 ? 1.015 0.421 22.256 1.00 52.06 98 ASP A C 1
ATOM 804 O O . ASP A 1 98 ? 1.064 1.049 21.191 1.00 52.06 98 ASP A O 1
ATOM 808 N N . GLN A 1 99 ? 1.673 0.770 23.367 1.00 39.28 99 GLN A N 1
ATOM 809 C CA . GLN A 1 99 ? 2.717 1.796 23.444 1.00 39.28 99 GLN A CA 1
ATOM 810 C C . GLN A 1 99 ? 3.980 1.350 22.710 1.00 39.28 99 GLN A C 1
ATOM 812 O O . GLN A 1 99 ? 4.322 0.147 22.791 1.00 39.28 99 GLN A O 1
#

Radius of gyration: 16.11 Å; chains: 1; bounding box: 33×30×46 Å